Protein AF-A0A932WUC7-F1 (afdb_monomer)

Foldseek 3Di:
DDDLLVLLVVVCVVFNAHSVQLSVLSCQCVVQCVVVVDPLSCLPQLAPVNLVVSCVVVNQWGQHPVRDTDGSSVSSQSSSCVVPVDHHHNCRSCVPPDDDPVNVDPVVVVVVCVVVVPPDPDPPDDPDDPPDDDDDDD

Nearest PDB structures (foldseek):
  8s5f-assembly3_F  TM=2.726E-01  e=1.980E+00  Chlorogloeopsis sp.

Mean predicted aligned error: 10.92 Å

Solvent-accessible surface area (backbone atoms only — not comparable to full-atom values): 8386 Å² total; per-residue (Å²): 132,87,53,40,64,61,53,10,45,51,47,16,73,73,70,49,49,47,33,76,68,41,28,66,63,41,42,57,56,52,53,45,40,83,82,33,85,51,80,70,27,43,64,67,32,50,23,55,54,27,29,55,48,46,26,72,74,64,34,70,49,46,67,35,83,70,70,45,78,45,46,36,50,58,55,38,49,49,54,27,34,77,77,64,75,47,76,42,45,59,65,65,62,47,68,83,62,77,87,50,76,84,77,63,42,72,72,50,54,51,52,54,32,65,73,67,73,57,86,73,86,76,74,97,68,89,89,80,87,89,90,83,86,90,87,85,90,129

Radius of gyration: 23.02 Å; Cα contacts (8 Å, |Δi|>4): 148; chains: 1; bounding box: 44×58×63 Å

Sequence (138 aa):
MSNPLVHAERAAQKWGGSPEDYLPVHQFFDSTKAHVPDNRHRLILHNSFGIAVAEQVFGLAITNSDGRRVFVREIGQQHVLEDLGAIPTLGDCLRDVRVQPWMAGAHKLISDALANGRGAVVPLGDDSLDQLVDASTV

Structure (mmCIF, N/CA/C/O backbone):
data_AF-A0A932WUC7-F1
#
_entry.id   AF-A0A932WUC7-F1
#
loop_
_atom_site.group_PDB
_atom_site.id
_atom_site.type_symbol
_atom_site.label_atom_id
_atom_site.label_alt_id
_atom_site.label_comp_id
_atom_site.label_asym_id
_atom_site.label_entity_id
_atom_site.label_seq_id
_atom_site.pdbx_PDB_ins_code
_atom_site.Cartn_x
_atom_site.Cartn_y
_atom_site.Cartn_z
_atom_site.occupancy
_atom_site.B_iso_or_equiv
_atom_site.auth_seq_id
_atom_site.auth_comp_id
_atom_site.auth_asym_id
_atom_site.auth_atom_id
_atom_site.pdbx_PDB_model_num
ATOM 1 N N . MET A 1 1 ? -12.715 -1.582 -9.381 1.00 59.88 1 MET A N 1
ATOM 2 C CA . MET A 1 1 ? -11.619 -1.182 -8.477 1.00 59.88 1 MET A CA 1
ATOM 3 C C . MET A 1 1 ? -12.277 -0.739 -7.187 1.00 59.88 1 MET A C 1
ATOM 5 O O . MET A 1 1 ? -13.170 0.098 -7.270 1.00 59.88 1 MET A O 1
ATOM 9 N N . SER A 1 2 ? -11.968 -1.374 -6.059 1.00 75.25 2 SER A N 1
ATOM 10 C CA . SER A 1 2 ? -12.572 -0.986 -4.783 1.00 75.25 2 SER A CA 1
ATOM 11 C C . SER A 1 2 ? -12.014 0.379 -4.350 1.00 75.25 2 SER A C 1
ATOM 13 O O . SER A 1 2 ? -10.908 0.758 -4.732 1.00 75.25 2 SER A O 1
ATOM 15 N N . ASN A 1 3 ? -12.832 1.177 -3.667 1.00 89.50 3 ASN A N 1
ATOM 16 C CA . ASN A 1 3 ? -12.460 2.505 -3.173 1.00 89.50 3 ASN A CA 1
ATOM 17 C C . ASN A 1 3 ? -11.653 2.339 -1.864 1.00 89.50 3 ASN A C 1
ATOM 19 O O . ASN A 1 3 ? -12.049 1.496 -1.054 1.00 89.50 3 ASN A O 1
ATOM 23 N N . PRO A 1 4 ? -10.582 3.124 -1.605 1.00 96.06 4 PRO A N 1
ATOM 24 C CA . PRO A 1 4 ? -9.850 3.103 -0.332 1.00 96.06 4 PRO A CA 1
ATOM 25 C C . PRO A 1 4 ? -10.739 3.117 0.913 1.00 96.06 4 PRO A C 1
ATOM 27 O O . PRO A 1 4 ? -10.446 2.412 1.875 1.00 96.06 4 PRO A O 1
ATOM 30 N N . LEU A 1 5 ? -11.844 3.871 0.880 1.00 97.38 5 LEU A N 1
ATOM 31 C CA . LEU A 1 5 ? -12.795 3.942 1.987 1.00 97.38 5 LEU A CA 1
ATOM 32 C C . LEU A 1 5 ? -13.471 2.592 2.255 1.00 97.38 5 LEU A C 1
ATOM 34 O O . LEU A 1 5 ? -13.583 2.194 3.405 1.00 97.38 5 LEU A O 1
ATOM 38 N N . VAL A 1 6 ? -13.831 1.838 1.214 1.00 98.00 6 VAL A N 1
ATOM 39 C CA . VAL A 1 6 ? -14.439 0.504 1.371 1.00 98.00 6 VAL A CA 1
ATOM 40 C C . VAL A 1 6 ? -13.450 -0.479 2.004 1.00 98.00 6 VAL A C 1
ATOM 42 O O . VAL A 1 6 ? -13.833 -1.297 2.839 1.00 98.00 6 VAL A O 1
ATOM 45 N N . HIS A 1 7 ? -12.166 -0.399 1.645 1.00 98.12 7 HIS A N 1
ATOM 46 C CA . HIS A 1 7 ? -11.136 -1.197 2.317 1.00 98.12 7 HIS A CA 1
ATOM 47 C C . HIS A 1 7 ? -10.987 -0.797 3.786 1.00 98.12 7 HIS A C 1
ATOM 49 O O . HIS A 1 7 ? -10.910 -1.665 4.652 1.00 98.12 7 HIS A O 1
ATOM 55 N N . ALA A 1 8 ? -11.016 0.506 4.071 1.00 98.50 8 ALA A N 1
ATOM 56 C CA . ALA A 1 8 ? -10.924 1.035 5.423 1.00 98.50 8 ALA A CA 1
ATOM 57 C C . ALA A 1 8 ? -12.120 0.623 6.300 1.00 98.50 8 ALA A C 1
ATOM 59 O O . ALA A 1 8 ? -11.938 0.223 7.447 1.00 98.50 8 ALA A O 1
ATOM 60 N N . GLU A 1 9 ? -13.335 0.630 5.749 1.00 98.62 9 GLU A N 1
ATOM 61 C CA . GLU A 1 9 ? -14.540 0.119 6.409 1.00 98.62 9 GLU A CA 1
ATOM 62 C C . GLU A 1 9 ? -14.403 -1.366 6.758 1.00 98.62 9 GLU A C 1
ATOM 64 O O . GLU A 1 9 ? -14.714 -1.778 7.875 1.00 98.62 9 GLU A O 1
ATOM 69 N N . ARG A 1 10 ? -13.886 -2.182 5.833 1.00 98.44 10 ARG A N 1
ATOM 70 C CA . ARG A 1 10 ? -13.628 -3.608 6.086 1.00 98.44 10 ARG A CA 1
ATOM 71 C C . ARG A 1 10 ? -12.516 -3.820 7.110 1.00 98.44 10 ARG A C 1
ATOM 73 O O . ARG A 1 10 ? -12.603 -4.743 7.918 1.00 98.44 10 ARG A O 1
ATOM 80 N N . ALA A 1 11 ? -11.479 -2.986 7.101 1.00 98.50 11 ALA A N 1
ATOM 81 C CA . ALA A 1 11 ? -10.425 -3.001 8.111 1.00 98.50 11 ALA A CA 1
ATOM 82 C C . ALA A 1 11 ? -10.988 -2.675 9.504 1.00 98.50 11 ALA A C 1
ATOM 84 O O . ALA A 1 11 ? -10.724 -3.416 10.451 1.00 98.50 11 ALA A O 1
ATOM 85 N N . ALA A 1 12 ? -11.848 -1.658 9.617 1.00 98.62 12 ALA A N 1
ATOM 86 C CA . ALA A 1 12 ? -12.546 -1.328 10.858 1.00 98.62 12 ALA A CA 1
ATOM 87 C C . ALA A 1 12 ? -13.480 -2.461 11.317 1.00 98.62 12 ALA A C 1
ATOM 89 O O . ALA A 1 12 ? -13.476 -2.828 12.488 1.00 98.62 12 ALA A O 1
ATOM 90 N N . GLN A 1 13 ? -14.204 -3.111 10.400 1.00 98.38 13 GLN A N 1
ATOM 91 C CA . GLN A 1 13 ? -15.003 -4.302 10.725 1.00 98.38 13 GLN A CA 1
ATOM 92 C C . GLN A 1 13 ? -14.142 -5.462 11.250 1.00 98.38 13 GLN A C 1
ATOM 94 O O . GLN A 1 13 ? -14.567 -6.202 12.137 1.00 98.38 13 GLN A O 1
ATOM 99 N N . LYS A 1 14 ? -12.931 -5.635 10.711 1.00 98.38 14 LYS A N 1
ATOM 100 C CA . LYS A 1 14 ? -12.019 -6.723 11.081 1.00 98.38 14 LYS A CA 1
ATOM 101 C C . LYS A 1 14 ? -11.281 -6.463 12.395 1.00 98.38 14 LYS A C 1
ATOM 103 O O . LYS A 1 14 ? -11.097 -7.387 13.192 1.00 98.38 14 LYS A O 1
ATOM 108 N N . TRP A 1 15 ? -10.814 -5.236 12.611 1.00 98.50 15 TRP A N 1
ATOM 109 C CA . TRP A 1 15 ? -9.920 -4.906 13.719 1.00 98.50 15 TRP A CA 1
ATOM 110 C C . TRP A 1 15 ? -10.523 -3.973 14.778 1.00 98.50 15 TRP A C 1
ATOM 112 O O . TRP A 1 15 ? -9.929 -3.844 15.848 1.00 98.50 15 TRP A O 1
ATOM 122 N N . GLY A 1 16 ? -11.715 -3.421 14.566 1.00 98.44 16 GLY A N 1
ATOM 123 C CA . GLY A 1 16 ? -12.318 -2.393 15.422 1.00 98.44 16 GLY A CA 1
ATOM 124 C C . GLY A 1 16 ? -11.842 -0.987 15.050 1.00 98.44 16 GLY A C 1
ATOM 125 O O . GLY A 1 16 ? -11.153 -0.808 14.045 1.00 98.44 16 GLY A O 1
ATOM 126 N N . GLY A 1 17 ? -12.160 0.004 15.873 1.00 98.19 17 GLY A N 1
ATOM 127 C CA . GLY A 1 17 ? -11.878 1.411 15.608 1.00 98.19 17 GLY A CA 1
ATOM 128 C C . GLY A 1 17 ? -12.759 1.997 14.506 1.00 98.19 17 GLY A C 1
ATOM 129 O O . GLY A 1 17 ? -13.851 1.503 14.215 1.00 98.19 17 GLY A O 1
ATOM 130 N N . SER A 1 18 ? -12.262 3.059 13.884 1.00 98.50 18 SER A N 1
ATOM 131 C CA . SER A 1 18 ? -12.947 3.801 12.826 1.00 98.50 18 SER A CA 1
ATOM 132 C C . SER A 1 18 ? -12.285 3.573 11.459 1.00 98.50 18 SER A C 1
ATOM 134 O O . SER A 1 18 ? -11.081 3.312 11.400 1.00 98.50 18 SER A O 1
ATOM 136 N N . PRO A 1 19 ? -13.018 3.657 10.330 1.00 98.69 19 PRO A N 1
ATOM 137 C CA . PRO A 1 19 ? -12.409 3.604 8.996 1.00 98.69 19 PRO A CA 1
ATOM 138 C C . PRO A 1 19 ? -11.266 4.618 8.819 1.00 98.69 19 PRO A C 1
ATOM 140 O O . PRO A 1 19 ? -10.262 4.328 8.169 1.00 98.69 19 PRO A O 1
ATOM 143 N N . GLU A 1 20 ? -11.372 5.789 9.440 1.00 98.62 20 GLU A N 1
ATOM 144 C CA . GLU A 1 20 ? -10.379 6.862 9.397 1.00 98.62 20 GLU A CA 1
ATOM 145 C C . GLU A 1 20 ? -9.004 6.426 9.925 1.00 98.62 20 GLU A C 1
ATOM 147 O O . GLU A 1 20 ? -7.988 6.909 9.423 1.00 98.62 20 GLU A O 1
ATOM 152 N N . ASP A 1 21 ? -8.951 5.466 10.855 1.00 98.69 21 ASP A N 1
ATOM 153 C CA . ASP A 1 21 ? -7.696 4.915 11.383 1.00 98.69 21 ASP A CA 1
ATOM 154 C C . ASP A 1 21 ? -6.885 4.173 10.304 1.00 98.69 21 ASP A C 1
ATOM 156 O O . ASP A 1 21 ? -5.653 4.137 10.345 1.00 98.69 21 ASP A O 1
ATOM 160 N N . TYR A 1 22 ? -7.569 3.572 9.326 1.00 98.81 22 TYR A N 1
ATOM 161 C 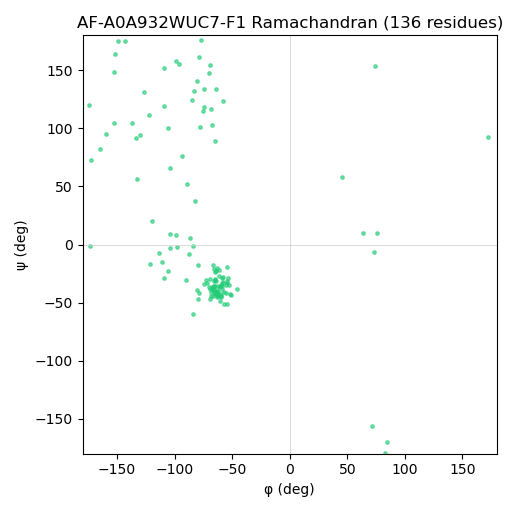CA . TYR A 1 22 ? -6.974 2.698 8.304 1.00 98.81 22 TYR A CA 1
ATOM 162 C C . TYR A 1 22 ? -6.880 3.360 6.930 1.00 98.81 22 TYR A C 1
ATOM 164 O O . TYR A 1 22 ? -6.066 2.956 6.092 1.00 98.81 22 TYR A O 1
ATOM 172 N N . LEU A 1 23 ? -7.710 4.377 6.687 1.00 98.69 23 LEU A N 1
ATOM 173 C CA . LEU A 1 23 ? -7.817 5.062 5.404 1.00 98.69 23 LEU A CA 1
ATOM 174 C C . LEU A 1 23 ? -6.466 5.553 4.851 1.00 98.69 23 LEU A C 1
ATOM 176 O O . LEU A 1 23 ? -6.231 5.319 3.662 1.00 98.69 23 LEU A O 1
ATOM 180 N N . PRO A 1 24 ? -5.543 6.139 5.646 1.00 98.75 24 PRO A N 1
ATOM 181 C CA . PRO A 1 24 ? -4.250 6.588 5.128 1.00 98.75 24 PRO A CA 1
ATOM 182 C C . PRO A 1 24 ? -3.429 5.462 4.488 1.00 98.75 24 PRO A C 1
ATOM 184 O O . PRO A 1 24 ? -2.811 5.657 3.441 1.00 98.75 24 PRO A O 1
ATOM 187 N N . VAL A 1 25 ? -3.465 4.258 5.072 1.00 98.75 25 VAL A N 1
ATOM 188 C CA . VAL A 1 25 ? -2.738 3.096 4.542 1.00 98.75 25 VAL A CA 1
ATOM 189 C C . VAL A 1 25 ? -3.354 2.646 3.217 1.00 98.75 25 VAL A C 1
ATOM 191 O O . VAL A 1 25 ? -2.632 2.419 2.250 1.00 98.75 25 VAL A O 1
ATOM 194 N N . HIS A 1 26 ? -4.683 2.567 3.123 1.00 98.62 26 HIS A N 1
ATOM 195 C CA . HIS A 1 26 ? -5.358 2.184 1.877 1.00 98.62 26 HIS A CA 1
ATOM 196 C C . HIS A 1 26 ? -5.208 3.233 0.768 1.00 98.62 26 HIS A C 1
ATOM 198 O O . HIS A 1 26 ? -5.010 2.877 -0.393 1.00 98.62 26 HIS A O 1
ATOM 204 N N . GLN A 1 27 ? -5.233 4.523 1.111 1.00 98.44 27 GLN A N 1
ATOM 205 C CA . GLN A 1 27 ? -4.941 5.605 0.169 1.00 98.44 27 GLN A CA 1
ATOM 206 C C . GLN A 1 27 ? -3.506 5.533 -0.354 1.00 98.44 27 GLN A C 1
ATOM 208 O O . GLN A 1 27 ? -3.277 5.810 -1.529 1.00 98.44 27 GLN A O 1
ATOM 213 N N . PHE A 1 28 ? -2.545 5.127 0.479 1.00 98.62 28 PHE A N 1
ATOM 214 C CA . PHE A 1 28 ? -1.166 4.948 0.040 1.00 98.62 28 PHE A CA 1
ATOM 215 C C . PHE A 1 28 ? -1.044 3.896 -1.065 1.00 98.62 28 PHE A C 1
ATOM 217 O O . PHE A 1 28 ? -0.453 4.197 -2.102 1.00 98.62 28 PHE A O 1
ATOM 224 N N . PHE A 1 29 ? -1.648 2.713 -0.911 1.00 98.38 29 PHE A N 1
ATOM 225 C CA . PHE A 1 29 ? -1.610 1.679 -1.955 1.00 98.38 29 PHE A CA 1
ATOM 226 C C . PHE A 1 29 ? -2.207 2.161 -3.285 1.00 98.38 29 PHE A C 1
ATOM 228 O O . PHE A 1 29 ? -1.684 1.845 -4.359 1.00 98.38 29 PHE A O 1
ATOM 235 N N . ASP A 1 30 ? -3.244 2.993 -3.210 1.00 97.38 30 ASP A N 1
ATOM 236 C CA . ASP A 1 30 ? -3.945 3.550 -4.364 1.00 97.38 30 ASP A CA 1
ATOM 237 C C . ASP A 1 30 ? -3.358 4.856 -4.913 1.00 97.38 30 ASP A C 1
ATOM 239 O O . ASP A 1 30 ? -3.752 5.287 -5.997 1.00 97.38 30 ASP A O 1
ATOM 243 N N . SER A 1 31 ? -2.391 5.470 -4.228 1.00 97.50 31 SER A N 1
ATOM 244 C CA . SER A 1 31 ? -1.823 6.783 -4.585 1.00 97.50 31 SER A CA 1
ATOM 245 C C . SER A 1 31 ? -1.303 6.854 -6.026 1.00 97.50 31 SER A C 1
ATOM 247 O O . SER A 1 31 ? -1.406 7.875 -6.704 1.00 97.50 31 SER A O 1
ATOM 249 N N . THR A 1 32 ? -0.815 5.728 -6.539 1.00 96.81 32 THR A N 1
ATOM 250 C CA . THR A 1 32 ? -0.276 5.584 -7.896 1.00 96.81 32 THR A CA 1
ATOM 251 C C . THR A 1 32 ? -1.319 5.750 -9.003 1.00 96.81 32 THR A C 1
ATOM 253 O O . THR A 1 32 ? -0.946 6.058 -10.138 1.00 96.81 32 THR A O 1
ATOM 256 N N . LYS A 1 33 ? -2.621 5.643 -8.688 1.00 94.50 33 LYS A N 1
ATOM 257 C CA . LYS A 1 33 ? -3.720 5.925 -9.631 1.00 94.50 33 LYS A CA 1
ATOM 258 C C . LYS A 1 33 ? -3.669 7.351 -10.180 1.00 94.50 33 LYS A C 1
ATOM 260 O O . LYS A 1 33 ? -4.107 7.574 -11.303 1.00 94.50 33 LYS A O 1
ATOM 265 N N . ALA A 1 34 ? -3.109 8.298 -9.421 1.00 96.12 34 ALA A N 1
ATOM 266 C CA . ALA A 1 34 ? -2.944 9.685 -9.858 1.00 96.12 34 ALA A CA 1
ATOM 267 C C . ALA A 1 34 ? -1.983 9.833 -11.055 1.00 96.12 34 ALA A C 1
ATOM 269 O O . ALA A 1 34 ? -2.079 10.802 -11.802 1.00 96.12 34 ALA A O 1
ATOM 270 N N . HIS A 1 35 ? -1.076 8.871 -11.251 1.00 96.38 35 HIS A N 1
ATOM 271 C CA . HIS A 1 35 ? -0.086 8.880 -12.333 1.00 96.38 35 HIS A CA 1
ATOM 272 C C . HIS A 1 35 ? -0.379 7.834 -13.415 1.00 96.38 35 HIS A C 1
ATOM 274 O O . HIS A 1 35 ? -0.021 8.029 -14.574 1.00 96.38 35 HIS A O 1
ATOM 280 N N . VAL A 1 36 ? -1.033 6.728 -13.048 1.00 95.81 36 VAL A N 1
ATOM 281 C CA . VAL A 1 36 ? -1.429 5.651 -13.962 1.00 95.81 36 VAL A CA 1
ATOM 282 C C . VAL A 1 36 ? -2.894 5.290 -13.675 1.00 95.81 36 VAL A C 1
ATOM 284 O O . VAL A 1 36 ? -3.153 4.462 -12.810 1.00 95.81 36 VAL A O 1
ATOM 287 N N . PRO A 1 37 ? -3.884 5.894 -14.353 1.00 93.62 37 PRO A N 1
ATOM 288 C CA . PRO A 1 37 ? -5.305 5.737 -14.014 1.00 93.62 37 PRO A CA 1
ATOM 289 C C . PRO A 1 37 ? -5.941 4.455 -14.593 1.00 93.62 37 PRO A C 1
ATOM 291 O O . PRO A 1 37 ? -7.094 4.449 -15.019 1.00 93.62 37 PRO A O 1
ATOM 294 N N . ASP A 1 38 ? -5.196 3.351 -14.623 1.00 94.44 38 ASP A N 1
ATOM 295 C CA . ASP A 1 38 ? -5.671 2.026 -15.030 1.00 94.44 38 ASP A CA 1
ATOM 296 C C . ASP A 1 38 ? -5.015 0.931 -14.179 1.00 94.44 38 ASP A C 1
ATOM 298 O O . ASP A 1 38 ? -4.124 1.211 -13.382 1.00 94.44 38 ASP A O 1
ATOM 302 N N . ASN A 1 39 ? -5.425 -0.330 -14.356 1.00 94.06 39 ASN A N 1
ATOM 303 C CA . ASN A 1 39 ? -4.978 -1.462 -13.532 1.00 94.06 39 ASN A CA 1
ATOM 304 C C . ASN A 1 39 ? -3.448 -1.639 -13.440 1.00 94.06 39 ASN A C 1
ATOM 306 O O . ASN A 1 39 ? -2.985 -2.294 -12.506 1.00 94.06 39 ASN A O 1
ATOM 310 N N . ARG A 1 40 ? -2.650 -1.065 -14.351 1.00 94.50 40 ARG A N 1
ATOM 311 C CA . ARG A 1 40 ? -1.182 -1.115 -14.281 1.00 94.50 40 ARG A CA 1
ATOM 312 C C . ARG A 1 40 ? -0.628 -0.393 -13.053 1.00 94.50 40 ARG A C 1
ATOM 314 O O . ARG A 1 40 ? 0.456 -0.752 -12.607 1.00 94.50 40 ARG A O 1
ATOM 321 N N . HIS A 1 41 ? -1.364 0.547 -12.453 1.00 96.31 41 HIS A N 1
ATOM 322 C CA . HIS A 1 41 ? -0.962 1.206 -11.200 1.00 96.31 41 HIS A CA 1
ATOM 323 C C . HIS A 1 41 ? -0.663 0.197 -10.078 1.00 96.31 41 HIS A C 1
ATOM 325 O O . HIS A 1 41 ? 0.256 0.380 -9.275 1.00 96.31 41 HIS A O 1
ATOM 331 N N . ARG A 1 42 ? -1.394 -0.927 -10.075 1.00 96.00 42 ARG A N 1
ATOM 332 C CA . ARG A 1 42 ? -1.252 -2.007 -9.095 1.00 96.00 42 ARG A CA 1
ATOM 333 C C . ARG A 1 42 ? 0.139 -2.638 -9.129 1.00 96.00 42 ARG A C 1
ATOM 335 O O . ARG A 1 42 ? 0.616 -3.094 -8.096 1.00 96.00 42 ARG A O 1
ATOM 342 N N . LEU A 1 43 ? 0.835 -2.596 -10.269 1.00 95.69 43 LEU A N 1
ATOM 343 C CA .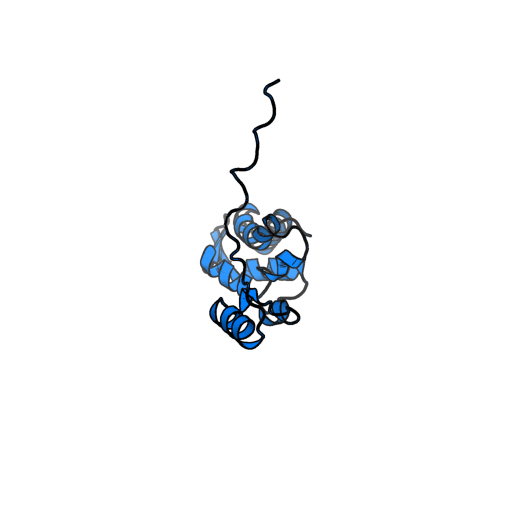 LEU A 1 43 ? 2.192 -3.137 -10.403 1.00 95.69 43 LEU A CA 1
ATOM 344 C C . LEU A 1 43 ? 3.214 -2.422 -9.508 1.00 95.69 43 LEU A C 1
ATOM 346 O O . LEU A 1 43 ? 4.265 -2.991 -9.229 1.00 95.69 43 LEU A O 1
ATOM 350 N N . ILE A 1 44 ? 2.915 -1.202 -9.050 1.00 96.50 44 ILE A N 1
ATOM 351 C CA . ILE A 1 44 ? 3.833 -0.397 -8.243 1.00 96.50 44 ILE A CA 1
ATOM 352 C C . ILE A 1 44 ? 3.736 -0.801 -6.764 1.00 96.50 44 ILE A C 1
ATOM 354 O O . ILE A 1 44 ? 4.729 -1.250 -6.194 1.00 96.50 44 ILE A O 1
ATOM 358 N N . LEU A 1 45 ? 2.548 -0.684 -6.150 1.00 98.12 45 LEU A N 1
ATOM 359 C CA . LEU A 1 45 ? 2.370 -0.891 -4.702 1.00 98.12 45 LEU A CA 1
ATOM 360 C C . LEU A 1 45 ? 1.571 -2.146 -4.311 1.00 98.12 45 LEU A C 1
ATOM 362 O O . LEU A 1 45 ? 1.642 -2.556 -3.157 1.00 98.12 45 LEU A O 1
ATOM 366 N N . HIS A 1 46 ? 0.834 -2.801 -5.214 1.00 98.19 46 HIS A N 1
ATOM 367 C CA . HIS A 1 46 ? 0.005 -3.967 -4.858 1.00 98.19 46 HIS A CA 1
ATOM 368 C C . HIS A 1 46 ? 0.781 -5.289 -4.960 1.00 98.19 46 HIS A C 1
ATOM 370 O O . HIS A 1 46 ? 0.374 -6.232 -5.634 1.00 98.19 46 HIS A O 1
ATOM 376 N N . ASN A 1 47 ? 1.940 -5.345 -4.312 1.00 98.62 47 ASN A N 1
ATOM 377 C CA . ASN A 1 47 ? 2.834 -6.498 -4.302 1.00 98.62 47 ASN A CA 1
ATOM 378 C C . ASN A 1 47 ? 3.599 -6.555 -2.968 1.00 98.62 47 ASN A C 1
ATOM 380 O O . ASN A 1 47 ? 3.484 -5.658 -2.128 1.00 98.62 47 ASN A O 1
ATOM 384 N N . SER A 1 48 ? 4.393 -7.605 -2.759 1.00 98.50 48 SER A N 1
ATOM 385 C CA . SER A 1 48 ? 5.159 -7.783 -1.519 1.00 98.50 48 SER A CA 1
ATOM 386 C C . SER A 1 48 ? 6.114 -6.623 -1.205 1.00 98.50 48 SER A C 1
ATOM 388 O O . SER A 1 48 ? 6.304 -6.298 -0.032 1.00 98.50 48 SER A O 1
ATOM 390 N N . PHE A 1 49 ? 6.678 -5.966 -2.226 1.00 98.56 49 PHE A N 1
ATOM 391 C CA . PHE A 1 49 ? 7.528 -4.790 -2.046 1.00 98.56 49 PHE A CA 1
ATOM 392 C C . PHE A 1 49 ? 6.712 -3.584 -1.571 1.00 98.56 49 PHE A C 1
ATOM 394 O O . PHE A 1 49 ? 7.088 -2.963 -0.583 1.00 98.56 49 PHE A O 1
ATOM 401 N N . GLY A 1 50 ? 5.565 -3.295 -2.187 1.00 98.56 50 GLY A N 1
ATOM 402 C CA . GLY A 1 50 ? 4.700 -2.194 -1.752 1.00 98.56 50 GLY A CA 1
ATOM 403 C C . GLY A 1 50 ? 4.205 -2.338 -0.308 1.00 98.56 50 GLY A C 1
ATOM 404 O O . GLY A 1 50 ? 4.159 -1.351 0.422 1.00 98.56 50 GLY A O 1
ATOM 405 N N . ILE A 1 51 ? 3.942 -3.568 0.151 1.00 98.75 51 ILE A N 1
ATOM 406 C CA . ILE A 1 51 ? 3.625 -3.847 1.564 1.00 98.75 51 ILE A CA 1
ATOM 407 C C . ILE A 1 51 ? 4.809 -3.506 2.480 1.00 98.75 51 ILE A C 1
ATOM 409 O O . ILE A 1 51 ? 4.614 -2.891 3.527 1.00 98.75 51 ILE A O 1
ATOM 413 N N . ALA A 1 52 ? 6.034 -3.861 2.087 1.00 98.62 52 ALA A N 1
ATOM 414 C CA . ALA A 1 52 ? 7.231 -3.503 2.847 1.00 98.62 52 ALA A CA 1
ATOM 415 C C . ALA A 1 52 ? 7.477 -1.983 2.862 1.00 98.62 52 ALA A C 1
ATOM 417 O O . ALA A 1 52 ? 7.912 -1.442 3.876 1.00 98.62 52 ALA A O 1
ATOM 418 N N . VAL A 1 53 ? 7.173 -1.277 1.766 1.00 98.69 53 VAL A N 1
ATOM 419 C CA . VAL A 1 53 ? 7.243 0.193 1.720 1.00 98.69 53 VAL A CA 1
ATOM 420 C C . VAL A 1 53 ? 6.194 0.816 2.643 1.00 98.69 53 VAL A C 1
ATOM 422 O O . VAL A 1 53 ? 6.510 1.769 3.348 1.00 98.69 53 VAL A O 1
ATOM 425 N N . ALA A 1 54 ? 4.981 0.262 2.720 1.00 98.75 54 ALA A N 1
ATOM 426 C CA . ALA A 1 54 ? 3.957 0.761 3.638 1.00 98.75 54 ALA A CA 1
ATOM 427 C C . ALA A 1 54 ? 4.440 0.750 5.102 1.00 98.75 54 ALA A C 1
ATOM 429 O O . ALA A 1 54 ? 4.236 1.725 5.820 1.00 98.75 54 ALA A O 1
ATOM 430 N N . GLU A 1 55 ? 5.150 -0.294 5.541 1.00 98.44 55 GLU A N 1
ATOM 431 C CA . GLU A 1 55 ? 5.744 -0.331 6.889 1.00 98.44 55 GLU A CA 1
ATOM 432 C C . GLU A 1 55 ? 6.827 0.734 7.107 1.00 98.44 55 GLU A C 1
ATOM 434 O O . GLU A 1 55 ? 7.005 1.207 8.227 1.00 98.44 55 GLU A O 1
ATOM 439 N N . GLN A 1 56 ? 7.552 1.134 6.059 1.00 98.50 56 GLN A N 1
ATOM 440 C CA . GLN A 1 56 ? 8.519 2.234 6.151 1.00 98.50 56 GLN A CA 1
ATOM 441 C C . GLN A 1 56 ? 7.818 3.591 6.289 1.00 98.50 56 GLN A C 1
ATOM 443 O O . GLN A 1 56 ? 8.331 4.474 6.970 1.00 98.50 56 GLN A O 1
ATOM 448 N N . VAL A 1 57 ? 6.648 3.748 5.664 1.00 98.62 57 VAL A N 1
ATOM 449 C CA . VAL A 1 57 ? 5.872 4.998 5.669 1.00 98.62 57 VAL A CA 1
ATOM 450 C C . VAL A 1 57 ? 5.084 5.174 6.968 1.00 98.62 57 VAL A C 1
ATOM 452 O O . VAL A 1 57 ? 5.113 6.247 7.563 1.00 98.62 57 VAL A O 1
ATOM 455 N N . PHE A 1 58 ? 4.386 4.132 7.422 1.00 98.62 58 PHE A N 1
ATOM 456 C CA . PHE A 1 58 ? 3.458 4.206 8.559 1.00 98.62 5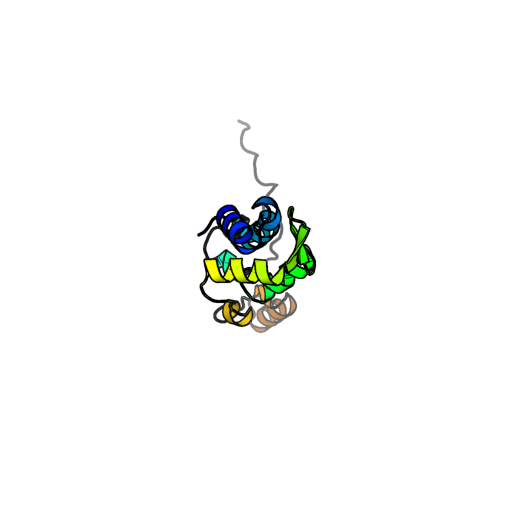8 PHE A CA 1
ATOM 457 C C . PHE A 1 58 ? 4.016 3.585 9.849 1.00 98.62 58 PHE A C 1
ATOM 459 O O . PHE A 1 58 ? 3.367 3.631 10.893 1.00 98.62 58 PHE A O 1
ATOM 466 N N . GLY A 1 59 ? 5.215 3.002 9.792 1.00 98.50 59 GLY A N 1
ATOM 467 C CA . GLY A 1 59 ? 5.797 2.221 10.877 1.00 98.50 59 GLY A CA 1
ATOM 468 C C . GLY A 1 59 ? 5.304 0.771 10.897 1.00 98.50 59 GLY A C 1
ATOM 469 O O . GLY A 1 59 ? 4.510 0.332 10.069 1.00 98.50 59 GLY A O 1
ATOM 470 N N . LEU A 1 60 ? 5.781 -0.006 11.875 1.00 98.44 60 LEU A N 1
ATOM 471 C CA . LEU A 1 60 ? 5.438 -1.433 11.985 1.00 98.44 60 LEU A CA 1
ATOM 472 C C . LEU A 1 60 ? 3.952 -1.668 12.286 1.00 98.44 60 LEU A C 1
ATOM 474 O O . LEU A 1 60 ? 3.368 -2.657 11.844 1.00 98.44 60 LEU A O 1
ATOM 478 N N . ALA A 1 61 ? 3.346 -0.787 13.077 1.00 98.62 61 ALA A N 1
ATOM 479 C CA . ALA A 1 61 ? 1.968 -0.904 13.523 1.00 98.62 61 ALA A CA 1
ATOM 480 C C . ALA A 1 61 ? 1.377 0.473 13.808 1.00 98.62 61 ALA A C 1
ATOM 482 O O . ALA A 1 61 ? 2.085 1.355 14.295 1.00 98.62 61 ALA A O 1
ATOM 483 N N . ILE A 1 62 ? 0.074 0.597 13.589 1.00 98.62 62 ILE A N 1
ATOM 484 C CA . ILE A 1 62 ? -0.738 1.718 14.057 1.00 98.62 62 ILE A CA 1
ATOM 485 C C . ILE A 1 62 ? -1.478 1.317 15.336 1.00 98.62 62 ILE A C 1
ATOM 487 O O . ILE A 1 62 ? -1.687 0.128 15.597 1.00 98.62 62 ILE A O 1
ATOM 491 N N . THR A 1 63 ? -1.891 2.303 16.123 1.00 98.69 63 THR A N 1
ATOM 492 C CA . THR A 1 63 ? -2.875 2.118 17.195 1.00 98.69 63 THR A CA 1
ATOM 493 C C . THR A 1 63 ? -4.156 2.805 16.748 1.00 98.69 63 THR A C 1
ATOM 495 O O . THR A 1 63 ? -4.123 4.003 16.484 1.00 98.69 63 THR A O 1
ATOM 498 N N . ASN A 1 64 ? -5.247 2.052 16.618 1.00 98.56 64 ASN A N 1
ATOM 499 C CA . ASN A 1 64 ? -6.539 2.591 16.190 1.00 98.56 64 ASN A CA 1
ATOM 500 C C . ASN A 1 64 ? -7.255 3.339 17.332 1.00 98.56 64 ASN A C 1
ATOM 502 O O . ASN A 1 64 ? -6.795 3.329 18.480 1.00 98.56 64 ASN A O 1
ATOM 506 N N . SER A 1 65 ? -8.403 3.952 17.033 1.00 98.56 65 SER A N 1
ATOM 507 C CA . SER A 1 65 ? -9.184 4.733 17.999 1.00 98.56 65 SER A CA 1
ATOM 508 C C . SER A 1 65 ? -9.694 3.928 19.202 1.00 98.56 65 SER A C 1
ATOM 510 O O . SER A 1 65 ? -9.937 4.503 20.260 1.00 98.56 65 SER A O 1
ATOM 512 N N . ASP A 1 66 ? -9.806 2.603 19.076 1.00 98.31 66 ASP A N 1
ATOM 513 C CA . ASP A 1 66 ? -10.203 1.690 20.158 1.00 98.31 66 ASP A CA 1
ATOM 514 C C . ASP A 1 66 ? -9.005 1.244 21.023 1.00 98.31 66 ASP A C 1
ATOM 516 O O . ASP A 1 66 ? -9.129 0.376 21.889 1.00 98.31 66 ASP A O 1
ATOM 520 N N . GLY A 1 67 ? -7.813 1.803 20.786 1.00 98.19 67 GLY A N 1
ATOM 521 C CA . GLY A 1 67 ? -6.587 1.455 21.503 1.00 98.19 67 GLY A CA 1
ATOM 522 C C . GLY A 1 67 ? -5.971 0.122 21.069 1.00 98.19 67 GLY A C 1
ATOM 523 O O . GLY A 1 67 ? -5.031 -0.366 21.704 1.00 98.19 67 GLY A O 1
ATOM 524 N N . ARG A 1 68 ? -6.461 -0.484 19.982 1.00 98.19 68 ARG A N 1
ATOM 525 C CA . ARG A 1 68 ? -5.912 -1.727 19.443 1.00 98.19 68 ARG A CA 1
ATOM 526 C C . ARG A 1 68 ? -4.717 -1.433 18.551 1.00 98.19 68 ARG A C 1
ATOM 528 O O . ARG A 1 68 ? -4.781 -0.630 17.624 1.00 98.19 68 ARG A O 1
ATOM 535 N N . ARG A 1 69 ? -3.635 -2.173 18.781 1.00 98.38 69 ARG A N 1
ATOM 536 C CA . ARG A 1 69 ? -2.446 -2.157 17.930 1.00 98.38 69 ARG A CA 1
ATOM 537 C C . ARG A 1 69 ? -2.623 -3.118 16.749 1.00 98.38 69 ARG A C 1
ATOM 539 O O . ARG A 1 69 ? -2.876 -4.302 16.968 1.00 98.38 69 ARG A O 1
ATOM 546 N N . VAL A 1 70 ? -2.482 -2.620 15.522 1.00 98.69 70 VAL A N 1
ATOM 547 C CA . VAL A 1 70 ? -2.657 -3.375 14.267 1.00 98.69 70 VAL A CA 1
ATOM 548 C C . VAL A 1 70 ? -1.412 -3.206 13.402 1.00 98.69 70 VAL A C 1
ATOM 550 O O . VAL A 1 70 ? -0.941 -2.086 13.207 1.00 98.69 70 VAL A O 1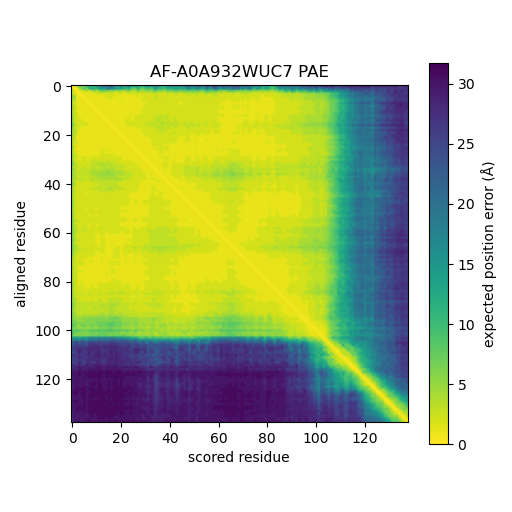
ATOM 553 N N . PHE A 1 71 ? -0.853 -4.302 12.885 1.00 98.75 71 PHE A N 1
ATOM 554 C CA . PHE A 1 71 ? 0.360 -4.228 12.070 1.00 98.75 71 PHE A CA 1
ATOM 555 C C . PHE A 1 71 ? 0.058 -3.674 10.676 1.00 98.75 71 PHE A C 1
ATOM 557 O O . PHE A 1 71 ? -0.847 -4.145 9.989 1.00 98.75 71 PHE A O 1
ATOM 564 N N . VAL A 1 72 ? 0.874 -2.727 10.211 1.00 98.88 72 VAL A N 1
ATOM 565 C CA . VAL A 1 72 ? 0.711 -2.112 8.880 1.00 98.88 72 VAL A CA 1
ATOM 566 C C . VAL A 1 72 ? 0.828 -3.158 7.774 1.00 98.88 72 VAL A C 1
ATOM 568 O O . VAL A 1 72 ? 0.071 -3.123 6.804 1.00 98.88 72 VAL A O 1
ATOM 571 N N . ARG A 1 73 ? 1.701 -4.157 7.960 1.00 98.69 73 ARG A N 1
ATOM 572 C CA . ARG A 1 73 ? 1.798 -5.310 7.058 1.00 98.69 73 ARG A CA 1
ATOM 573 C C . ARG A 1 73 ? 0.459 -6.033 6.893 1.00 98.69 73 ARG A C 1
ATOM 575 O O . ARG A 1 73 ? 0.131 -6.403 5.774 1.00 98.69 73 ARG A O 1
ATOM 582 N N . GLU A 1 74 ? -0.317 -6.231 7.958 1.00 98.69 74 GLU A N 1
ATOM 583 C CA . GLU A 1 74 ? -1.606 -6.934 7.877 1.00 98.69 74 GLU A CA 1
ATOM 584 C C . GLU A 1 74 ? -2.660 -6.113 7.125 1.00 98.69 74 GLU A C 1
ATOM 586 O O . GLU A 1 74 ? -3.418 -6.669 6.329 1.00 98.69 74 GLU A O 1
ATOM 591 N N . ILE A 1 75 ? -2.666 -4.791 7.325 1.00 98.81 75 ILE A N 1
ATOM 592 C CA . ILE A 1 75 ? -3.537 -3.853 6.599 1.00 98.81 75 ILE A CA 1
ATOM 593 C C . ILE A 1 75 ? -3.192 -3.869 5.104 1.00 98.81 75 ILE A C 1
ATOM 595 O O . ILE A 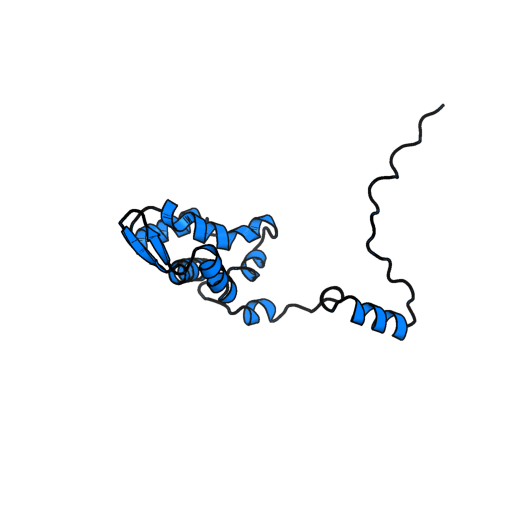1 75 ? -4.075 -3.988 4.254 1.00 98.81 75 ILE A O 1
ATOM 599 N N . GLY A 1 76 ? -1.898 -3.829 4.772 1.00 98.69 76 GLY A N 1
ATOM 600 C CA . GLY A 1 76 ? -1.427 -3.920 3.392 1.00 98.69 76 GLY A CA 1
ATOM 601 C C . GLY A 1 76 ? -1.743 -5.262 2.734 1.00 98.69 76 GLY A C 1
ATOM 602 O O . GLY A 1 76 ? -2.227 -5.296 1.606 1.00 98.69 76 GLY A O 1
ATOM 603 N N . GLN A 1 77 ? -1.543 -6.375 3.446 1.00 98.75 77 GLN A N 1
ATOM 604 C CA . GLN A 1 77 ? -1.926 -7.703 2.962 1.00 98.75 77 GLN A CA 1
ATOM 605 C C . GLN A 1 77 ? -3.427 -7.787 2.683 1.00 98.75 77 GLN A C 1
ATOM 607 O O . GLN A 1 77 ? -3.807 -8.282 1.625 1.00 98.75 77 GLN A O 1
ATOM 612 N N . GLN A 1 78 ? -4.274 -7.278 3.586 1.00 98.69 78 GLN A N 1
ATOM 613 C CA . GLN A 1 78 ? -5.716 -7.221 3.353 1.00 98.69 78 GLN A CA 1
ATOM 614 C C . 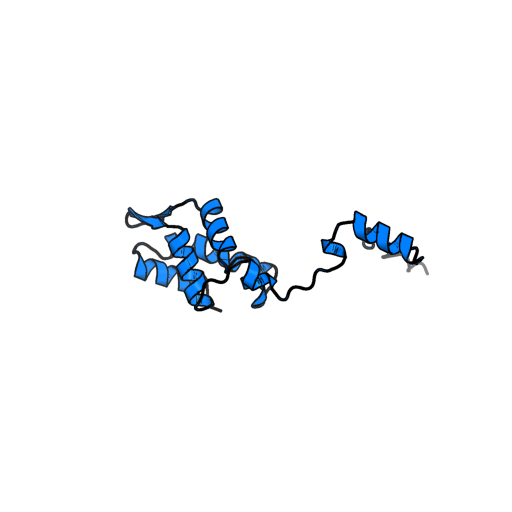GLN A 1 78 ? -6.034 -6.438 2.080 1.00 98.69 78 GLN A C 1
ATOM 616 O O . GLN A 1 78 ? -6.744 -6.958 1.226 1.00 98.69 78 GLN A O 1
ATOM 621 N N . HIS A 1 79 ? -5.497 -5.224 1.938 1.00 98.62 79 HIS A N 1
ATOM 622 C CA . HIS A 1 79 ? -5.759 -4.383 0.772 1.00 98.62 79 HIS A CA 1
ATOM 623 C C . HIS A 1 79 ? -5.428 -5.115 -0.535 1.00 98.62 79 HIS A C 1
ATOM 625 O O . HIS A 1 79 ? -6.273 -5.233 -1.419 1.00 98.62 79 HIS A O 1
ATOM 631 N N . VAL A 1 80 ? -4.220 -5.681 -0.626 1.00 98.38 80 VAL A N 1
ATOM 632 C CA . VAL A 1 80 ? -3.755 -6.382 -1.830 1.00 98.38 80 VAL A CA 1
ATOM 633 C C . VAL A 1 80 ? -4.582 -7.640 -2.108 1.00 98.38 80 VAL A C 1
ATOM 635 O O . VAL A 1 80 ? -4.953 -7.886 -3.255 1.00 98.38 80 VAL A O 1
ATOM 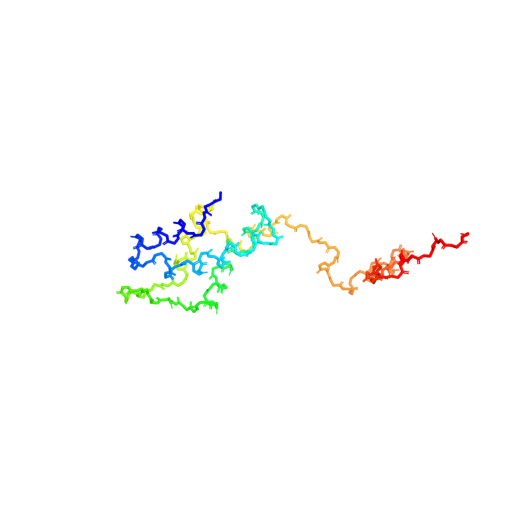638 N N . LEU A 1 81 ? -4.918 -8.420 -1.077 1.00 98.44 81 LEU A N 1
ATOM 639 C CA . LEU A 1 81 ? -5.737 -9.625 -1.227 1.00 98.44 81 LEU A CA 1
ATOM 640 C C . LEU A 1 81 ? -7.166 -9.307 -1.675 1.00 98.44 81 LEU A C 1
ATOM 642 O O . LEU A 1 81 ? -7.701 -10.024 -2.515 1.00 98.44 81 LEU A O 1
ATOM 646 N N . GLU A 1 82 ? -7.780 -8.243 -1.162 1.00 97.81 82 GLU A N 1
ATOM 647 C CA . GLU A 1 82 ? -9.122 -7.832 -1.590 1.00 97.81 82 GLU A CA 1
ATOM 648 C C . GLU A 1 82 ? -9.156 -7.372 -3.052 1.00 97.81 82 GLU A C 1
ATOM 650 O O . GLU A 1 82 ? -10.162 -7.568 -3.734 1.00 97.81 82 GLU A O 1
ATOM 655 N N . ASP A 1 83 ? -8.062 -6.784 -3.541 1.00 96.88 83 ASP A N 1
ATOM 656 C CA . ASP A 1 83 ? -7.993 -6.225 -4.889 1.00 96.88 83 ASP A CA 1
ATOM 657 C C . ASP A 1 83 ? -7.509 -7.213 -5.961 1.00 96.88 83 ASP A C 1
ATOM 659 O O . ASP A 1 83 ? -7.903 -7.081 -7.128 1.00 96.88 83 ASP A O 1
ATOM 663 N N . LEU A 1 84 ? -6.654 -8.174 -5.591 1.00 96.75 84 LEU A N 1
ATOM 664 C CA . LEU A 1 84 ? -6.001 -9.114 -6.512 1.00 96.75 84 LEU A CA 1
ATOM 665 C C . LEU A 1 84 ? -6.281 -10.595 -6.219 1.00 96.75 84 LEU A C 1
ATOM 667 O O . LEU A 1 84 ? -6.011 -11.435 -7.074 1.00 96.75 84 LEU A O 1
ATOM 671 N N . GLY A 1 85 ? -6.772 -10.947 -5.028 1.00 97.75 85 GLY A N 1
ATOM 672 C CA . GLY A 1 85 ? -6.952 -12.339 -4.589 1.00 97.75 85 GLY A CA 1
ATOM 673 C C . GLY A 1 85 ? -5.653 -13.081 -4.236 1.00 97.75 85 GLY A C 1
ATOM 674 O O . GLY A 1 85 ? -5.704 -14.199 -3.731 1.00 97.75 85 GLY A O 1
ATOM 675 N N . ALA A 1 86 ? -4.491 -12.470 -4.469 1.00 97.81 86 ALA A N 1
ATOM 676 C CA . ALA A 1 86 ? -3.169 -12.990 -4.130 1.00 97.81 86 ALA A CA 1
ATOM 677 C C . ALA A 1 86 ? -2.193 -11.829 -3.891 1.00 97.81 86 ALA A C 1
ATOM 679 O O . ALA A 1 86 ? -2.451 -10.701 -4.306 1.00 97.81 86 ALA A O 1
ATOM 680 N N . ILE A 1 87 ? -1.052 -12.110 -3.256 1.00 98.50 87 ILE A N 1
ATOM 681 C CA . ILE A 1 87 ? 0.032 -11.135 -3.077 1.00 98.50 87 ILE A CA 1
ATOM 682 C C . ILE A 1 87 ? 1.164 -11.500 -4.044 1.00 98.50 87 ILE A C 1
ATOM 684 O O . ILE A 1 87 ? 1.927 -12.423 -3.748 1.00 98.50 87 ILE A O 1
ATOM 688 N N . PRO A 1 88 ? 1.290 -10.818 -5.196 1.00 98.19 88 PRO A N 1
ATOM 689 C CA . PRO A 1 88 ? 2.398 -11.057 -6.112 1.00 98.19 88 PRO A CA 1
ATOM 690 C C . PRO A 1 88 ? 3.718 -10.561 -5.514 1.00 98.19 88 PRO A C 1
ATOM 692 O O . PRO A 1 88 ? 3.749 -9.629 -4.701 1.00 98.19 88 PRO A O 1
ATOM 695 N N . THR A 1 89 ? 4.834 -11.146 -5.945 1.00 98.25 89 THR A N 1
ATOM 696 C CA . THR A 1 89 ? 6.150 -10.543 -5.714 1.00 98.25 89 THR A CA 1
ATOM 697 C C . THR A 1 89 ? 6.403 -9.413 -6.711 1.00 98.25 89 THR A C 1
ATOM 699 O O . THR A 1 89 ? 5.791 -9.361 -7.777 1.00 98.25 89 THR A O 1
ATOM 702 N N . LEU A 1 90 ? 7.358 -8.524 -6.416 1.00 95.94 90 LEU A N 1
ATOM 703 C CA . LEU A 1 90 ? 7.798 -7.533 -7.407 1.00 95.94 90 LEU A CA 1
ATOM 704 C C . LEU A 1 90 ? 8.348 -8.204 -8.682 1.00 95.94 90 LEU A C 1
ATOM 706 O O . LEU A 1 90 ? 8.146 -7.700 -9.782 1.00 95.94 90 LEU A O 1
ATOM 710 N N . GLY A 1 91 ? 8.992 -9.369 -8.543 1.00 96.94 91 GLY A N 1
ATOM 711 C CA . GLY A 1 91 ? 9.454 -10.165 -9.680 1.00 96.94 91 GLY A CA 1
ATOM 712 C C . GLY A 1 91 ? 8.307 -10.653 -10.568 1.00 96.94 91 GLY A C 1
ATOM 713 O O . GLY A 1 91 ? 8.420 -10.588 -11.789 1.00 96.94 91 GLY A O 1
ATOM 714 N N . ASP A 1 92 ? 7.180 -11.067 -9.980 1.00 96.88 92 ASP A N 1
ATOM 715 C CA . ASP A 1 92 ? 5.984 -11.449 -10.742 1.00 96.88 92 ASP A CA 1
ATOM 716 C C . ASP A 1 92 ? 5.413 -10.265 -11.523 1.00 96.88 92 ASP A C 1
ATOM 718 O O . ASP A 1 92 ? 5.071 -10.412 -12.694 1.00 96.88 92 ASP A O 1
ATOM 722 N N . CYS A 1 93 ? 5.371 -9.079 -10.907 1.00 95.88 93 CYS A N 1
ATOM 723 C CA . CYS A 1 93 ? 4.892 -7.858 -11.557 1.00 95.88 93 CYS A CA 1
ATOM 724 C C . CYS A 1 93 ? 5.768 -7.421 -12.741 1.00 95.88 93 CYS A C 1
ATOM 726 O O . CYS A 1 93 ? 5.259 -6.827 -13.689 1.00 95.88 93 CYS A O 1
ATOM 728 N N . LEU A 1 94 ? 7.074 -7.691 -12.686 1.00 94.56 94 LEU A N 1
ATOM 729 C CA . LEU A 1 94 ? 8.043 -7.258 -13.697 1.00 94.56 94 LE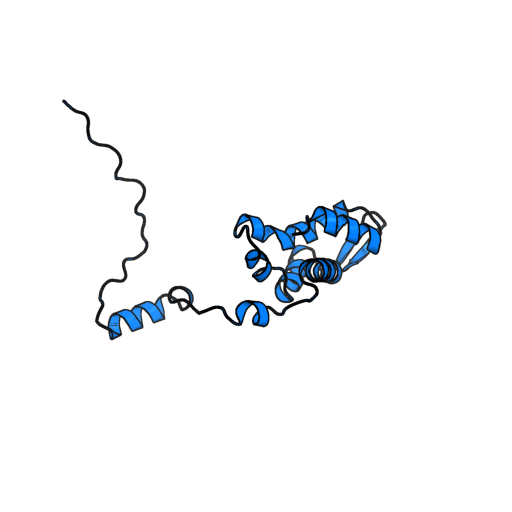U A CA 1
ATOM 730 C C . LEU A 1 94 ? 8.378 -8.334 -14.737 1.00 94.56 94 LEU A C 1
ATOM 732 O O . LEU A 1 94 ? 9.135 -8.054 -15.665 1.00 94.56 94 LEU A O 1
ATOM 736 N N . ARG A 1 95 ? 7.816 -9.542 -14.608 1.00 94.62 95 ARG A N 1
ATOM 737 C CA . ARG A 1 95 ? 8.183 -10.727 -15.400 1.00 94.62 95 ARG A CA 1
ATOM 738 C C . ARG A 1 95 ? 8.197 -10.480 -16.911 1.00 94.62 95 ARG A C 1
ATOM 740 O O . ARG A 1 95 ? 9.134 -10.902 -17.581 1.00 94.62 95 ARG A O 1
ATOM 747 N N . ASP A 1 96 ? 7.189 -9.774 -17.420 1.00 92.50 96 ASP A N 1
ATOM 748 C CA . ASP A 1 96 ? 7.003 -9.530 -18.857 1.00 92.50 96 ASP A CA 1
ATOM 749 C C . ASP A 1 96 ? 7.391 -8.101 -19.286 1.00 92.50 96 ASP A C 1
ATOM 751 O O . ASP A 1 96 ? 7.140 -7.683 -20.423 1.00 92.50 96 ASP A O 1
ATOM 755 N N . VAL A 1 97 ? 8.015 -7.322 -18.393 1.00 90.44 97 VAL A N 1
ATOM 756 C CA . VAL A 1 97 ? 8.450 -5.955 -18.700 1.00 90.44 97 VAL A CA 1
ATOM 757 C C . VAL A 1 97 ? 9.694 -6.000 -19.581 1.00 90.44 97 VAL A C 1
ATOM 759 O O . VAL A 1 97 ? 10.778 -6.412 -19.170 1.00 90.44 97 VAL A O 1
ATOM 762 N N . ARG A 1 98 ? 9.555 -5.516 -20.818 1.00 90.94 98 ARG A N 1
ATOM 763 C CA . ARG A 1 98 ? 10.684 -5.371 -21.741 1.00 90.94 98 ARG A CA 1
ATOM 764 C C . ARG A 1 98 ? 11.543 -4.180 -21.336 1.00 90.94 98 ARG A C 1
ATOM 766 O O . ARG A 1 98 ? 11.077 -3.041 -21.406 1.00 90.94 98 ARG A O 1
ATOM 773 N N . VAL A 1 99 ? 12.804 -4.442 -21.002 1.00 88.50 99 VAL A N 1
ATOM 774 C CA . VAL A 1 99 ? 13.799 -3.396 -20.733 1.00 88.50 99 VAL A CA 1
ATOM 775 C C . VAL A 1 99 ? 13.925 -2.487 -21.955 1.00 88.50 99 VAL A C 1
ATOM 777 O O . VAL A 1 99 ? 14.186 -2.955 -23.062 1.00 88.50 99 VAL A O 1
ATOM 780 N N . GLN A 1 100 ? 13.713 -1.188 -21.750 1.00 87.12 100 GLN A N 1
ATOM 781 C CA . GLN A 1 100 ? 13.825 -0.175 -22.797 1.00 87.12 100 GLN A CA 1
ATOM 782 C C . GLN A 1 100 ? 15.204 0.490 -22.772 1.00 87.12 100 GLN A C 1
ATOM 784 O O . GLN A 1 100 ? 15.825 0.550 -21.708 1.00 87.12 100 GLN A O 1
ATOM 789 N N . PRO A 1 101 ? 15.678 1.052 -23.900 1.00 84.81 101 PRO A N 1
ATOM 790 C CA . PRO A 1 101 ? 17.014 1.642 -23.973 1.00 84.81 101 PRO A CA 1
ATOM 791 C C . PRO A 1 101 ? 17.284 2.725 -22.908 1.00 84.81 101 PRO A C 1
ATOM 793 O O . PRO A 1 101 ? 18.380 2.783 -22.357 1.00 84.81 101 PRO A O 1
ATOM 796 N N . TRP A 1 102 ? 16.276 3.522 -22.532 1.00 84.00 102 TRP A N 1
ATOM 797 C CA . TRP A 1 102 ? 16.402 4.544 -21.482 1.00 84.00 102 TRP A CA 1
ATOM 798 C C . TRP A 1 102 ? 16.653 3.973 -20.071 1.00 84.00 102 TRP A C 1
ATOM 800 O O . TRP A 1 102 ? 17.198 4.671 -19.222 1.00 84.00 102 TRP A O 1
ATOM 810 N N . MET A 1 103 ? 16.313 2.703 -19.816 1.00 85.94 103 MET A N 1
ATOM 811 C CA . MET A 1 103 ? 16.532 2.028 -18.526 1.00 85.94 103 MET A CA 1
ATOM 812 C C . MET A 1 103 ? 17.982 1.548 -18.346 1.00 85.94 103 MET A C 1
ATOM 814 O O . MET A 1 103 ? 18.397 1.238 -17.233 1.00 85.94 103 MET A O 1
ATOM 818 N N . ALA A 1 104 ? 18.760 1.457 -19.433 1.00 80.62 104 ALA A N 1
ATOM 819 C CA . ALA A 1 104 ? 20.118 0.907 -19.431 1.00 80.62 104 ALA A CA 1
ATOM 820 C C . ALA A 1 104 ? 21.205 1.921 -19.016 1.00 80.62 104 ALA A C 1
ATOM 822 O O . ALA A 1 104 ? 22.385 1.565 -18.958 1.00 80.62 104 ALA A O 1
ATOM 823 N N . GLY A 1 105 ? 20.815 3.169 -18.734 1.00 71.94 105 GLY A N 1
ATOM 824 C CA . GLY A 1 105 ? 21.724 4.276 -18.446 1.00 71.94 105 GLY A CA 1
ATOM 825 C C . GLY A 1 105 ? 22.438 4.807 -19.697 1.00 71.94 105 GLY A C 1
ATOM 826 O O . GLY A 1 105 ? 22.657 4.092 -20.677 1.00 71.94 105 GLY A O 1
ATOM 827 N N . ALA A 1 106 ? 22.834 6.084 -19.659 1.00 65.38 106 ALA A N 1
ATOM 828 C CA . ALA A 1 106 ? 23.433 6.795 -20.798 1.00 65.38 106 ALA A CA 1
ATOM 829 C C . ALA A 1 106 ? 24.659 6.081 -21.406 1.00 65.38 106 ALA A C 1
ATOM 831 O O . ALA A 1 106 ? 24.907 6.171 -22.607 1.00 65.38 106 ALA A O 1
ATOM 832 N N . HIS A 1 107 ? 25.400 5.319 -20.598 1.00 58.50 107 HIS A N 1
ATOM 833 C CA . HIS A 1 107 ? 26.661 4.701 -21.004 1.00 58.50 107 HIS A CA 1
ATOM 834 C C . HIS A 1 107 ? 26.504 3.576 -22.045 1.00 58.50 107 HIS A C 1
ATOM 836 O O . HIS A 1 107 ? 27.395 3.386 -22.872 1.00 58.50 107 HIS A O 1
ATOM 842 N N . LYS A 1 108 ? 25.375 2.848 -22.045 1.00 54.66 108 LYS A N 1
ATOM 843 C CA . LYS A 1 108 ? 25.093 1.812 -23.058 1.00 54.66 108 LYS A CA 1
ATOM 844 C C . LYS A 1 108 ? 24.566 2.405 -24.363 1.00 54.66 108 LYS A C 1
ATOM 846 O O . LYS A 1 108 ? 24.996 1.990 -25.431 1.00 54.66 108 LYS A O 1
ATOM 851 N N . LEU A 1 109 ? 23.719 3.432 -24.269 1.00 56.22 109 LEU A N 1
ATOM 852 C CA . LEU A 1 109 ? 23.185 4.150 -25.432 1.00 56.22 109 LEU A CA 1
ATOM 853 C C . LEU A 1 109 ? 24.295 4.784 -26.278 1.00 56.22 109 LEU A C 1
ATOM 855 O O . LEU A 1 109 ? 24.267 4.690 -27.502 1.00 56.22 109 LEU A O 1
ATOM 859 N N . ILE A 1 110 ? 25.292 5.387 -25.623 1.00 56.94 110 ILE A N 1
ATOM 860 C CA . ILE A 1 110 ? 26.450 5.989 -26.296 1.00 56.94 110 ILE A CA 1
ATOM 861 C C . ILE A 1 110 ? 27.307 4.908 -26.970 1.00 56.94 110 ILE A C 1
ATOM 863 O O . ILE A 1 110 ? 27.678 5.064 -28.129 1.00 56.94 110 ILE A O 1
ATOM 867 N N . SER A 1 111 ? 27.574 3.790 -26.287 1.00 54.69 111 SER A N 1
ATOM 868 C CA . SER A 1 111 ? 28.363 2.685 -26.850 1.00 54.69 111 SER A CA 1
ATOM 869 C C . SER A 1 111 ? 27.702 2.063 -28.088 1.00 54.69 111 SER A C 1
ATOM 871 O O . SER A 1 111 ? 28.384 1.827 -29.083 1.00 54.69 111 SER A O 1
ATOM 873 N N . ASP A 1 112 ? 26.385 1.844 -28.064 1.00 55.19 112 ASP A N 1
ATOM 874 C CA . ASP A 1 112 ? 25.651 1.235 -29.182 1.00 55.19 112 ASP A CA 1
ATOM 875 C C . ASP A 1 112 ? 25.465 2.201 -30.365 1.00 55.19 112 ASP A C 1
ATOM 877 O O . ASP A 1 112 ? 25.509 1.777 -31.523 1.00 55.19 112 ASP A O 1
ATOM 881 N N . ALA A 1 113 ? 25.293 3.503 -30.109 1.00 56.34 113 ALA A N 1
ATOM 882 C CA . ALA A 1 113 ? 25.216 4.524 -31.156 1.00 56.34 113 ALA A CA 1
ATOM 883 C C . ALA A 1 113 ? 26.565 4.724 -31.869 1.00 56.34 113 ALA A C 1
ATOM 885 O O . ALA A 1 113 ? 26.606 4.834 -33.097 1.00 56.34 113 ALA A O 1
ATOM 886 N N . LEU A 1 114 ? 27.669 4.713 -31.111 1.00 53.38 114 LEU A N 1
ATOM 887 C CA . LEU A 1 114 ? 29.029 4.802 -31.650 1.00 53.38 114 LEU A CA 1
ATOM 888 C C . LEU A 1 114 ? 29.434 3.528 -32.411 1.00 53.38 114 LEU A C 1
ATOM 890 O O . LEU A 1 114 ? 30.081 3.628 -33.450 1.00 53.38 114 LEU A O 1
ATOM 894 N N . ALA A 1 115 ? 29.016 2.344 -31.948 1.00 55.00 115 ALA A N 1
ATOM 895 C CA . ALA A 1 115 ? 29.314 1.071 -32.610 1.00 55.00 115 ALA A CA 1
ATOM 896 C C . ALA A 1 115 ? 28.528 0.854 -33.920 1.00 55.00 115 ALA A C 1
ATOM 898 O O . ALA A 1 115 ? 29.038 0.215 -34.836 1.00 55.00 115 ALA A O 1
ATOM 899 N N . ASN A 1 116 ? 27.308 1.394 -34.035 1.00 53.94 116 ASN A N 1
ATOM 900 C CA . ASN A 1 116 ? 26.427 1.179 -35.194 1.00 53.94 116 ASN A CA 1
ATOM 901 C C . ASN A 1 116 ? 26.441 2.321 -36.230 1.00 53.94 116 ASN A C 1
ATOM 903 O O . ASN A 1 116 ? 25.606 2.332 -37.137 1.00 53.94 116 ASN A O 1
ATOM 907 N N . GLY A 1 117 ? 27.344 3.301 -36.101 1.00 49.34 117 GLY A N 1
ATOM 908 C CA . GLY A 1 117 ? 27.528 4.383 -37.081 1.00 49.34 117 GLY A CA 1
ATOM 909 C C . GLY A 1 117 ? 26.326 5.321 -37.267 1.00 49.34 117 GLY A C 1
ATOM 910 O O . GLY A 1 117 ? 26.328 6.146 -38.179 1.00 49.34 117 GLY A O 1
ATOM 911 N N . ARG A 1 118 ? 25.295 5.229 -36.418 1.00 49.66 118 ARG A N 1
ATOM 912 C CA . ARG A 1 118 ? 24.136 6.134 -36.427 1.00 49.66 118 ARG A CA 1
ATOM 913 C C . ARG A 1 118 ? 24.390 7.266 -35.441 1.00 49.66 118 ARG A C 1
ATOM 915 O O . ARG A 1 118 ? 23.874 7.282 -34.327 1.00 49.66 118 ARG A O 1
ATOM 922 N N . GLY A 1 119 ? 25.237 8.200 -35.860 1.00 49.56 119 GLY A N 1
ATOM 923 C CA . GLY A 1 119 ? 25.457 9.451 -35.150 1.00 49.56 119 GLY A CA 1
ATOM 924 C C . GLY A 1 119 ? 24.207 10.326 -35.194 1.00 49.56 119 GLY A C 1
ATOM 925 O O . GLY A 1 119 ? 23.922 10.920 -36.225 1.00 49.56 119 GLY A O 1
ATOM 926 N N . ALA A 1 120 ? 23.466 10.358 -34.087 1.00 43.81 120 ALA A N 1
ATOM 927 C CA . ALA A 1 120 ? 22.803 11.531 -33.508 1.00 43.81 120 ALA A CA 1
ATOM 928 C C . ALA A 1 120 ? 21.905 11.045 -32.361 1.00 43.81 120 ALA A C 1
ATOM 930 O O . ALA A 1 120 ? 20.749 10.679 -32.562 1.00 43.81 120 ALA A O 1
ATOM 931 N N . VAL A 1 121 ? 22.439 11.035 -31.140 1.00 50.62 121 VAL A N 1
ATOM 932 C CA . VAL A 1 121 ? 21.579 11.089 -29.956 1.00 50.62 121 VAL A CA 1
ATOM 933 C C . VAL A 1 121 ? 21.1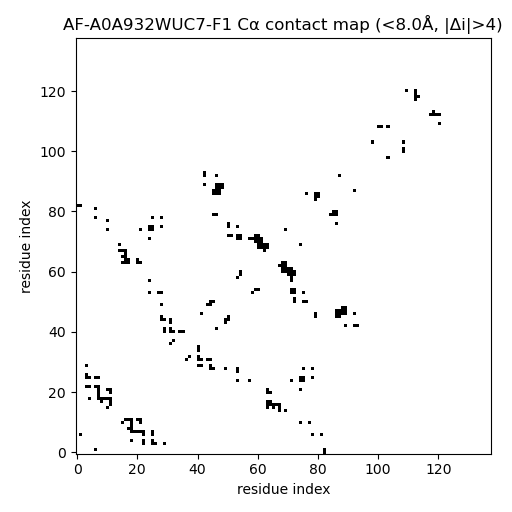77 12.553 -29.834 1.00 50.62 121 VAL A C 1
ATOM 935 O O . VAL A 1 121 ? 21.992 13.372 -29.419 1.00 50.62 121 VAL A O 1
ATOM 938 N N . VAL A 1 122 ? 19.965 12.901 -30.267 1.00 44.62 122 VAL A N 1
ATOM 939 C CA . VAL A 1 122 ? 19.392 14.213 -29.947 1.00 44.62 122 VAL A CA 1
ATOM 940 C C . VAL A 1 122 ? 19.125 14.195 -28.441 1.00 44.62 122 VAL A C 1
ATOM 942 O O . VAL A 1 122 ? 18.356 13.341 -27.984 1.00 44.62 122 VAL A O 1
ATOM 945 N N . PRO A 1 123 ? 19.785 15.046 -27.638 1.00 43.47 123 PRO A N 1
ATOM 946 C CA . PRO A 1 123 ? 19.423 15.165 -26.240 1.00 43.47 123 PRO A CA 1
ATOM 947 C C . PRO A 1 123 ? 17.995 15.712 -26.188 1.00 43.47 123 PRO A C 1
ATOM 949 O O . PRO A 1 123 ? 17.667 16.649 -26.910 1.00 43.47 123 PRO A O 1
ATOM 952 N N . LEU A 1 124 ? 17.137 15.119 -25.356 1.00 48.06 124 LEU A N 1
ATOM 953 C CA . LEU A 1 124 ? 15.851 15.723 -25.012 1.00 48.06 124 LEU A CA 1
ATOM 954 C C . LEU A 1 124 ? 16.146 17.013 -24.235 1.00 48.06 124 LEU A C 1
ATOM 956 O O . LEU A 1 124 ? 16.313 16.983 -23.018 1.00 48.06 124 LEU A O 1
ATOM 960 N N . GLY A 1 125 ? 16.297 18.115 -24.964 1.00 39.47 125 GLY A N 1
ATOM 961 C CA . GLY A 1 125 ? 16.465 19.463 -24.447 1.00 39.47 125 GLY A CA 1
ATOM 962 C C . GLY A 1 125 ? 15.361 20.355 -25.003 1.00 39.47 125 GLY A C 1
ATOM 963 O O . GLY A 1 125 ? 15.328 20.587 -26.201 1.00 39.47 125 GLY A O 1
ATOM 964 N N . ASP A 1 126 ? 14.464 20.778 -24.112 1.00 50.03 126 ASP A N 1
ATOM 965 C CA . ASP A 1 126 ? 13.856 22.118 -24.070 1.00 50.03 126 ASP A CA 1
ATOM 966 C C . ASP A 1 126 ? 13.348 22.754 -25.384 1.00 50.03 126 ASP A C 1
ATOM 968 O O . ASP A 1 126 ? 13.738 23.860 -25.736 1.00 50.03 126 ASP A O 1
ATOM 972 N N . ASP A 1 127 ? 12.419 22.104 -26.088 1.00 45.69 127 ASP A N 1
ATOM 973 C CA . ASP A 1 127 ? 11.640 22.766 -27.148 1.00 45.69 127 ASP A CA 1
ATOM 974 C C . ASP A 1 127 ? 10.216 23.072 -26.661 1.00 45.69 127 ASP A C 1
ATOM 976 O O . ASP A 1 127 ? 9.222 22.523 -27.141 1.00 45.69 127 ASP A O 1
ATOM 980 N N . SER A 1 128 ? 10.102 23.970 -25.683 1.00 46.75 128 SER A N 1
ATOM 981 C CA . SER A 1 128 ? 8.901 24.793 -25.537 1.00 46.75 128 SER A CA 1
ATOM 982 C C . SER A 1 128 ? 9.227 26.024 -24.703 1.00 46.75 128 SER A C 1
ATOM 984 O O . SER A 1 128 ? 9.153 25.928 -23.484 1.00 46.75 128 SER A O 1
ATOM 986 N N . LEU A 1 129 ? 9.555 27.156 -25.342 1.00 38.69 129 LEU A N 1
ATOM 987 C CA . LEU A 1 129 ? 9.101 28.489 -24.902 1.00 38.69 129 LEU A CA 1
ATOM 988 C C . LEU A 1 129 ? 9.442 29.672 -25.839 1.00 38.69 129 LEU A C 1
ATOM 990 O O . LEU A 1 129 ? 8.954 30.756 -25.553 1.00 38.69 129 LEU A O 1
ATOM 994 N N . ASP A 1 130 ? 10.139 29.503 -26.974 1.00 42.22 130 ASP A N 1
ATOM 995 C CA . ASP A 1 130 ? 10.567 30.664 -27.796 1.00 42.22 130 ASP A CA 1
ATOM 996 C C . ASP A 1 130 ? 10.043 30.737 -29.250 1.00 42.22 130 ASP A C 1
ATOM 998 O O . ASP A 1 130 ? 10.587 31.477 -30.067 1.00 42.22 130 ASP A O 1
ATOM 1002 N N . GLN A 1 131 ? 8.952 30.046 -29.612 1.00 40.72 131 GLN A N 1
ATOM 1003 C CA . GLN A 1 131 ? 8.352 30.191 -30.960 1.00 40.72 131 GLN A CA 1
ATOM 1004 C C . GLN A 1 131 ? 6.829 30.390 -30.982 1.00 40.72 131 GLN A C 1
ATOM 1006 O O . GLN A 1 131 ? 6.101 29.659 -31.642 1.00 40.72 131 GLN A O 1
ATOM 1011 N N . LEU A 1 132 ? 6.349 31.423 -30.291 1.00 38.84 132 LEU A N 1
ATOM 1012 C CA . LEU A 1 132 ? 5.064 32.109 -30.507 1.00 38.84 132 LEU A CA 1
ATOM 1013 C C . LEU A 1 132 ? 5.322 33.539 -29.995 1.00 38.84 132 LEU A C 1
ATOM 1015 O O . LEU A 1 132 ? 5.485 33.712 -28.798 1.00 38.84 132 LEU A O 1
ATOM 1019 N N . VAL A 1 133 ? 5.506 34.603 -30.775 1.00 39.62 133 VAL A N 1
ATOM 1020 C CA . VAL A 1 133 ? 4.650 35.168 -31.820 1.00 39.62 133 VAL A CA 1
ATOM 1021 C C . VAL A 1 133 ? 5.430 36.315 -32.486 1.00 39.62 133 VAL A C 1
ATOM 1023 O O . VAL A 1 133 ? 5.734 37.304 -31.827 1.00 39.62 133 VAL A O 1
ATOM 1026 N N . ASP A 1 134 ? 5.693 36.229 -33.788 1.00 41.28 134 ASP A N 1
ATOM 1027 C CA . ASP A 1 134 ? 5.827 37.421 -34.632 1.00 41.28 134 ASP A CA 1
ATOM 1028 C C . ASP A 1 134 ? 5.093 37.161 -35.950 1.00 41.28 134 ASP A C 1
ATOM 1030 O O . ASP A 1 134 ? 5.536 36.355 -36.766 1.00 41.28 134 ASP A O 1
ATOM 1034 N N . ALA A 1 135 ? 3.911 37.767 -36.093 1.00 40.88 135 ALA A N 1
ATOM 1035 C CA . ALA A 1 135 ? 3.216 37.966 -37.365 1.00 40.88 135 ALA A CA 1
ATOM 1036 C C . ALA A 1 135 ? 1.970 38.850 -37.172 1.00 40.88 135 ALA A C 1
ATOM 1038 O O . ALA A 1 135 ? 0.841 38.370 -37.257 1.00 40.88 135 ALA A O 1
ATOM 1039 N N . SER A 1 136 ? 2.166 40.152 -36.952 1.00 41.06 136 SER A N 1
ATOM 1040 C CA . SER A 1 136 ? 1.201 41.165 -37.413 1.00 41.06 136 SER A CA 1
ATOM 1041 C C . SER A 1 136 ? 1.810 42.568 -37.371 1.00 41.06 136 SER A C 1
ATOM 1043 O O . SER A 1 136 ? 1.567 43.329 -36.438 1.00 41.06 136 SER A O 1
ATOM 1045 N N . THR A 1 137 ? 2.577 42.915 -38.408 1.00 44.00 137 THR A N 1
ATOM 1046 C CA . THR A 1 137 ? 2.686 44.307 -38.871 1.00 44.00 137 THR A CA 1
ATOM 1047 C C . THR A 1 137 ? 2.460 44.329 -40.383 1.00 44.00 137 THR A C 1
ATOM 1049 O O . THR A 1 137 ? 3.375 44.083 -41.167 1.00 44.00 137 THR A O 1
ATOM 1052 N N . VAL A 1 138 ? 1.206 44.576 -40.761 1.00 45.97 138 VAL A N 1
ATOM 1053 C CA . VAL A 1 138 ? 0.814 45.357 -41.943 1.00 45.97 138 VAL A CA 1
ATOM 1054 C C . VAL A 1 138 ? -0.010 46.514 -41.405 1.00 45.97 138 VAL A C 1
ATOM 1056 O O . VAL A 1 138 ? -0.851 46.237 -40.519 1.00 45.97 138 VAL A O 1
#

pLDDT: mean 84.59, std 21.23, range [38.69, 98.88]

Secondary structure (DSSP, 8-state):
---HHHHHHHHHHHH-S-HHHHHHHHHHHHGGGGT--SGGGHHHHSSHHHHHHHHHHH-SEEE-TTS-EEEHHHHHHHHHHHHHSS---HHHHHTT-PPPGGGG-HHHHHHHHHHTT----------SSS--------